Protein AF-A0A348AJS8-F1 (afdb_monomer)

Secondary structure (DSSP, 8-state):
-HHHHHHHHHHHHHHHHHHHHHHS----TTS---EEEEEEE-TTS-EEEEEEETTEEEEEEEE-TT-PPP--TT---TTEEEE--EEETTEEE----

Structure (mmCIF, N/CA/C/O backbone):
data_AF-A0A348AJS8-F1
#
_entry.id   AF-A0A348AJS8-F1
#
loop_
_atom_site.group_PDB
_atom_site.id
_atom_sit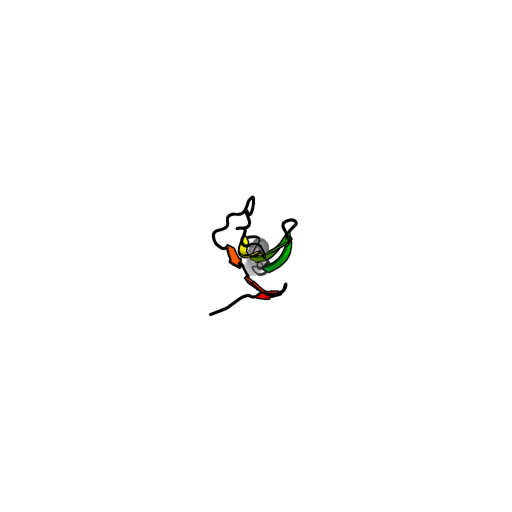e.type_symbol
_atom_site.label_atom_id
_atom_site.label_alt_id
_atom_site.label_comp_id
_atom_site.label_asym_id
_atom_site.label_entity_id
_atom_site.label_seq_id
_atom_site.pdbx_PDB_ins_code
_atom_site.Cartn_x
_atom_site.Cartn_y
_atom_site.Cartn_z
_atom_site.occupancy
_atom_site.B_iso_or_equiv
_atom_site.auth_seq_id
_atom_site.auth_comp_id
_atom_site.auth_asym_id
_atom_site.auth_atom_id
_atom_site.pdbx_PDB_model_num
ATOM 1 N N . MET A 1 1 ? -45.958 -10.335 52.871 1.00 60.03 1 MET A N 1
ATOM 2 C CA . MET A 1 1 ? -45.758 -9.066 52.129 1.00 60.03 1 MET A CA 1
ATOM 3 C C . MET A 1 1 ? -44.303 -8.862 51.676 1.00 60.03 1 MET A C 1
ATOM 5 O O . MET A 1 1 ? -44.079 -8.548 50.517 1.00 60.03 1 MET A O 1
ATOM 9 N N . GLN A 1 2 ? -43.310 -9.145 52.528 1.00 66.06 2 GLN A N 1
ATOM 10 C CA . GLN A 1 2 ? -41.873 -8.886 52.297 1.00 66.06 2 GLN A CA 1
ATOM 11 C C . GLN A 1 2 ? -41.180 -9.740 51.204 1.00 66.06 2 GLN A C 1
ATOM 13 O O . GLN A 1 2 ? -40.198 -9.314 50.609 1.00 66.06 2 GLN A O 1
ATOM 18 N N . ARG A 1 3 ? -41.692 -10.940 50.891 1.00 70.12 3 ARG A N 1
ATOM 19 C CA . ARG A 1 3 ? -41.136 -11.818 49.835 1.00 70.12 3 ARG A CA 1
ATOM 20 C C . ARG A 1 3 ? -41.507 -11.358 48.418 1.00 70.12 3 ARG A C 1
ATOM 22 O O . ARG A 1 3 ? -40.750 -11.557 47.475 1.00 70.12 3 ARG A O 1
ATOM 29 N N . GLN A 1 4 ? -42.671 -10.725 48.276 1.00 72.88 4 GLN A N 1
ATOM 30 C CA . GLN A 1 4 ? -43.196 -10.277 46.985 1.00 72.88 4 GLN A CA 1
ATOM 31 C C . GLN A 1 4 ? -42.547 -8.960 46.530 1.00 72.88 4 GLN A C 1
ATOM 33 O O . GLN A 1 4 ? -42.409 -8.719 45.335 1.00 72.88 4 GLN A O 1
ATOM 38 N N . THR A 1 5 ? -42.114 -8.125 47.478 1.00 79.38 5 THR A N 1
ATOM 39 C CA . THR A 1 5 ? -41.338 -6.909 47.206 1.00 79.38 5 THR A CA 1
ATOM 40 C C . THR A 1 5 ? -39.917 -7.238 46.751 1.00 79.38 5 THR A C 1
ATOM 42 O O . THR A 1 5 ? -39.446 -6.637 45.793 1.00 79.38 5 THR A O 1
ATOM 45 N N . TRP A 1 6 ? -39.278 -8.253 47.341 1.00 78.19 6 TRP A N 1
ATOM 46 C CA . TRP A 1 6 ? -37.952 -8.731 46.924 1.00 78.19 6 TRP A CA 1
ATOM 47 C C . TRP A 1 6 ? -37.911 -9.194 45.463 1.00 78.19 6 TRP A C 1
ATOM 49 O O . TRP A 1 6 ? -37.080 -8.717 44.699 1.00 78.19 6 TRP A O 1
ATOM 59 N N . LEU A 1 7 ? -38.857 -10.042 45.047 1.00 82.50 7 LEU A N 1
ATOM 60 C CA . LEU A 1 7 ? -38.959 -10.529 43.661 1.00 82.50 7 LEU A CA 1
ATOM 61 C C . LEU A 1 7 ? -39.109 -9.394 42.636 1.00 82.50 7 LEU A C 1
ATOM 63 O O . LEU A 1 7 ? -38.479 -9.425 41.580 1.00 82.50 7 LEU A O 1
ATOM 67 N N . LYS A 1 8 ? -39.911 -8.372 42.958 1.00 86.44 8 LYS A N 1
ATOM 68 C CA . LYS A 1 8 ? -40.102 -7.199 42.091 1.00 86.44 8 LYS A CA 1
ATOM 69 C C . LYS A 1 8 ? -38.821 -6.380 41.950 1.00 86.44 8 LYS A C 1
ATOM 71 O O . LYS A 1 8 ? -38.501 -5.956 40.845 1.00 86.44 8 LYS A O 1
ATOM 76 N N . VAL A 1 9 ? -38.078 -6.194 43.043 1.00 88.62 9 VAL A N 1
ATOM 77 C CA . VAL A 1 9 ? -36.790 -5.484 43.031 1.00 88.62 9 VAL A CA 1
ATOM 78 C C . VAL A 1 9 ? -35.757 -6.259 42.216 1.00 88.62 9 VAL A C 1
ATOM 80 O O . VAL A 1 9 ? -35.085 -5.668 41.377 1.00 88.62 9 VAL A O 1
ATOM 83 N N . THR A 1 10 ? -35.672 -7.581 42.381 1.00 88.12 10 THR A N 1
ATOM 84 C CA . THR A 1 10 ? -34.744 -8.412 41.603 1.00 88.12 10 THR A CA 1
ATOM 85 C C . THR A 1 10 ? -35.057 -8.363 40.106 1.00 88.12 10 THR A C 1
ATOM 87 O O . THR A 1 10 ? -34.137 -8.193 39.311 1.00 88.12 10 THR A O 1
ATOM 90 N N . MET A 1 11 ? -36.334 -8.425 39.703 1.00 90.38 11 MET A N 1
ATOM 91 C CA . MET A 1 11 ? -36.715 -8.250 38.291 1.00 90.38 11 MET A CA 1
ATOM 92 C C . MET A 1 11 ? -36.343 -6.867 37.751 1.00 90.38 11 MET A C 1
ATOM 94 O O . MET A 1 11 ? -35.875 -6.772 36.622 1.00 90.38 11 MET A O 1
ATOM 98 N N . LEU A 1 12 ? -36.519 -5.810 38.547 1.00 93.88 12 LEU A N 1
ATOM 99 C CA . LEU A 1 12 ? -36.154 -4.445 38.159 1.00 93.88 12 LEU A CA 1
ATOM 100 C C . LEU A 1 12 ? -34.646 -4.304 37.935 1.00 93.88 12 LEU A C 1
ATOM 102 O O . LEU A 1 12 ? -34.226 -3.731 36.935 1.00 93.88 12 LEU A O 1
ATOM 106 N N . VAL A 1 13 ? -33.837 -4.877 38.829 1.00 94.81 13 VAL A N 1
ATOM 107 C CA . VAL A 1 13 ? -32.374 -4.879 38.706 1.00 94.81 13 VAL A CA 1
ATOM 108 C C . VAL A 1 13 ? -31.931 -5.677 37.481 1.00 94.81 13 VAL A C 1
ATOM 110 O O . VAL A 1 13 ? -31.104 -5.198 36.713 1.00 94.81 13 VAL A O 1
ATOM 113 N N . VAL A 1 14 ? -32.511 -6.858 37.250 1.00 94.81 14 VAL A N 1
ATOM 114 C CA . VAL A 1 14 ? -32.194 -7.680 36.070 1.00 94.81 14 VAL A CA 1
ATOM 115 C C . VAL A 1 14 ? -32.575 -6.956 34.779 1.00 94.81 14 VAL A C 1
ATOM 117 O O . VAL A 1 14 ? -31.766 -6.902 33.857 1.00 94.81 14 VAL A O 1
ATOM 120 N N . ALA A 1 15 ? -33.762 -6.348 34.719 1.00 94.12 15 ALA A N 1
ATOM 121 C CA . ALA A 1 15 ? -34.196 -5.573 33.559 1.00 94.12 15 ALA A CA 1
ATOM 122 C C . ALA A 1 15 ? -33.276 -4.371 33.304 1.00 94.12 15 ALA A C 1
ATOM 124 O O . ALA A 1 15 ? -32.903 -4.111 32.164 1.00 94.12 15 ALA A O 1
ATOM 125 N N . PHE A 1 16 ? -32.855 -3.675 34.361 1.00 93.56 16 PHE A N 1
ATOM 126 C CA . PHE A 1 16 ? -31.946 -2.538 34.256 1.00 93.56 16 PHE A CA 1
ATOM 127 C C . PHE A 1 16 ? -30.562 -2.947 33.735 1.00 93.56 16 PHE A C 1
ATOM 129 O O . PHE A 1 16 ? -30.044 -2.325 32.810 1.00 93.56 16 PHE A O 1
ATOM 136 N N . VAL A 1 17 ? -29.992 -4.035 34.261 1.00 92.69 17 VAL A N 1
ATOM 137 C CA . VAL A 1 17 ? -28.710 -4.585 33.787 1.00 92.69 17 VAL A CA 1
ATOM 138 C C . VAL A 1 17 ? -28.800 -5.021 32.321 1.00 92.69 17 VAL A C 1
ATOM 140 O O . VAL A 1 17 ? -27.862 -4.802 31.559 1.00 92.69 17 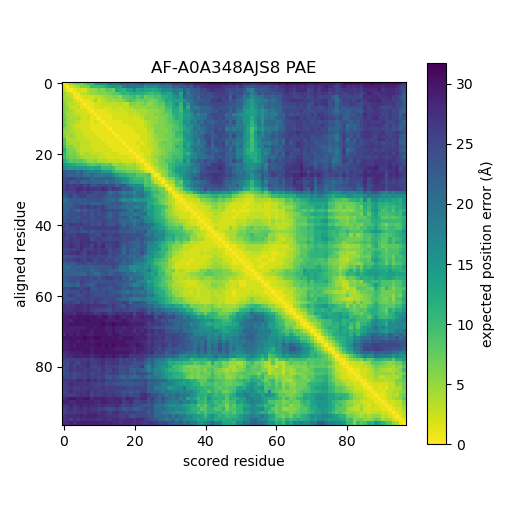VAL A O 1
ATOM 143 N N . LEU A 1 18 ? -29.935 -5.586 31.905 1.00 90.94 18 LEU A N 1
ATOM 144 C CA . LEU A 1 18 ? -30.155 -6.040 30.531 1.00 90.94 18 LEU A CA 1
ATOM 145 C C . LEU A 1 18 ? -30.325 -4.874 29.542 1.00 90.94 18 LEU A C 1
ATOM 147 O O . LEU A 1 18 ? -29.869 -4.947 28.407 1.00 90.94 18 LEU A O 1
ATOM 151 N N . VAL A 1 19 ? -30.924 -3.763 29.975 1.00 91.75 19 VAL A N 1
ATOM 152 C CA . VAL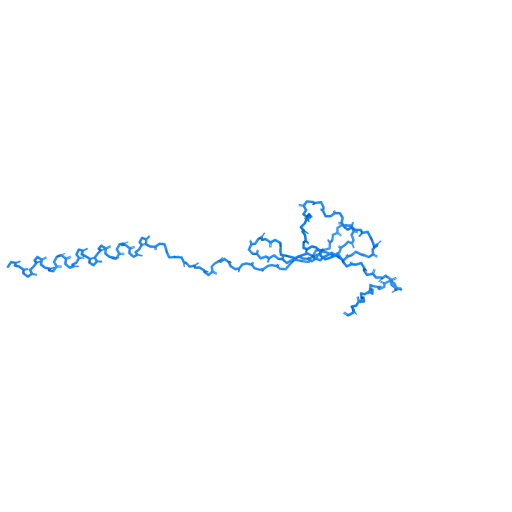 A 1 19 ? -30.975 -2.528 29.176 1.00 91.75 19 VAL A CA 1
ATOM 153 C C . VAL A 1 19 ? -29.582 -1.912 29.042 1.00 91.75 19 VAL A C 1
ATOM 155 O O . VAL A 1 19 ? -29.193 -1.516 27.947 1.00 91.75 19 VAL A O 1
ATOM 158 N N . LEU A 1 20 ? -28.797 -1.877 30.122 1.00 88.50 20 LEU A N 1
ATOM 159 C CA . LEU A 1 20 ? -27.421 -1.376 30.081 1.00 88.50 20 LEU A CA 1
ATOM 160 C C . LEU A 1 20 ? -26.519 -2.211 29.164 1.00 88.50 20 LEU A C 1
ATOM 162 O O . LEU A 1 20 ? -25.684 -1.645 28.459 1.00 88.50 20 LEU A O 1
ATOM 166 N N . SER A 1 21 ? -26.692 -3.535 29.132 1.00 82.19 21 SER A N 1
ATOM 167 C CA . SER A 1 21 ? -25.912 -4.398 28.239 1.00 82.19 21 SER A CA 1
ATOM 168 C C . SER A 1 21 ? -26.287 -4.220 26.766 1.00 82.19 21 SER A C 1
ATOM 170 O O . SER A 1 21 ? -25.403 -4.275 25.917 1.00 82.19 21 SER A O 1
ATOM 172 N N . LEU A 1 22 ? -27.556 -3.935 26.455 1.00 82.50 22 LEU A N 1
ATOM 173 C CA . LEU A 1 22 ? -28.012 -3.612 25.095 1.00 82.50 22 LEU A CA 1
ATOM 174 C C . LEU A 1 22 ? -27.564 -2.222 24.624 1.00 82.50 22 LEU A C 1
ATOM 176 O O . LEU A 1 22 ? -27.383 -2.006 23.428 1.00 82.50 22 LEU A O 1
ATOM 180 N N . LEU A 1 23 ? -27.385 -1.282 25.555 1.00 82.38 23 LEU A N 1
ATOM 181 C CA . LEU A 1 23 ? -26.852 0.054 25.276 1.00 82.38 23 LEU A CA 1
ATOM 182 C C . LEU A 1 23 ? -25.330 0.058 25.105 1.00 82.38 23 LEU A C 1
ATOM 184 O O . LEU A 1 23 ? -24.784 1.042 24.608 1.00 82.38 23 LEU A O 1
ATOM 188 N N . SER A 1 24 ? -24.642 -1.018 25.502 1.00 74.44 24 SER A N 1
ATOM 189 C CA . SER A 1 24 ? -23.221 -1.167 25.221 1.00 74.44 24 SER A CA 1
ATOM 190 C C . SER A 1 24 ? -23.046 -1.362 23.714 1.00 74.44 24 SER A C 1
ATOM 192 O O . SER A 1 24 ? -23.481 -2.390 23.191 1.00 74.44 24 SER A O 1
ATOM 194 N N . PRO A 1 25 ? -22.392 -0.435 22.995 1.00 68.38 25 PRO A N 1
ATOM 195 C CA . PRO A 1 25 ? -22.061 -0.650 21.596 1.00 68.38 25 PRO A CA 1
ATOM 196 C C . PRO A 1 25 ? -21.300 -1.970 21.459 1.00 68.38 25 PRO A C 1
ATOM 198 O O . PRO A 1 25 ? -20.226 -2.158 22.037 1.00 68.38 25 PRO A O 1
ATOM 201 N N . GLY A 1 26 ? -21.893 -2.910 20.722 1.00 65.31 26 GLY A N 1
ATOM 202 C CA . GLY A 1 26 ? -21.249 -4.152 20.324 1.00 65.31 26 GLY A CA 1
ATOM 203 C C . GLY A 1 26 ? -20.126 -3.812 19.360 1.00 65.31 26 GLY A C 1
ATOM 204 O O . GLY A 1 26 ? -20.313 -3.848 18.148 1.00 65.31 26 GLY A O 1
ATOM 205 N N . TYR A 1 27 ? -18.971 -3.410 19.889 1.00 58.66 27 TYR A N 1
ATOM 206 C CA . TYR A 1 27 ? -17.789 -3.147 19.086 1.00 58.66 27 TYR A CA 1
ATOM 207 C C . TYR A 1 27 ? -17.290 -4.478 18.525 1.00 58.66 27 TYR A C 1
ATOM 209 O O . TYR A 1 27 ? -16.405 -5.123 19.087 1.00 58.66 27 TYR A O 1
ATOM 217 N N . A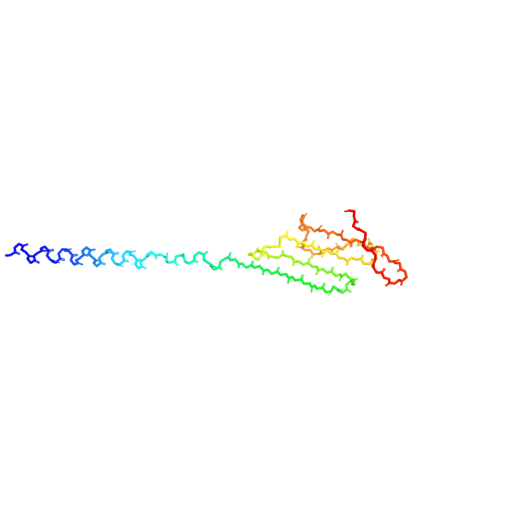LA A 1 28 ? -17.849 -4.899 17.395 1.00 60.22 28 ALA A N 1
ATOM 218 C CA . ALA A 1 28 ? -17.222 -5.880 16.534 1.00 60.22 28 ALA A CA 1
ATOM 219 C C . ALA A 1 28 ? -15.934 -5.247 15.982 1.00 60.22 28 ALA A C 1
ATOM 221 O O . ALA A 1 28 ? -15.906 -4.659 14.907 1.00 60.22 28 ALA A O 1
ATOM 222 N N . LYS A 1 29 ? -14.841 -5.353 16.743 1.00 57.47 29 LYS A N 1
ATOM 223 C CA . LYS A 1 29 ? -13.486 -4.885 16.391 1.00 57.47 29 LYS A CA 1
ATOM 224 C C . LYS A 1 29 ? -12.849 -5.659 15.220 1.00 57.47 29 LYS A C 1
ATOM 226 O O . LYS A 1 29 ? -11.643 -5.585 15.026 1.00 57.47 29 LYS A O 1
ATOM 231 N N . ALA A 1 30 ? -13.644 -6.408 14.457 1.00 55.50 30 ALA A N 1
ATOM 232 C CA . ALA A 1 30 ? -13.195 -7.263 13.363 1.00 55.50 30 ALA A CA 1
ATOM 233 C C . ALA A 1 30 ? -13.325 -6.610 11.973 1.00 55.50 30 ALA A C 1
ATOM 235 O O . ALA A 1 30 ? -12.778 -7.137 11.014 1.00 55.50 30 ALA A O 1
ATOM 236 N N . ALA A 1 31 ? -14.023 -5.475 11.845 1.00 55.91 31 ALA A N 1
ATOM 237 C CA . ALA A 1 31 ? -14.367 -4.894 10.542 1.00 55.91 31 ALA A CA 1
ATOM 238 C C . ALA A 1 31 ? -13.335 -3.908 9.960 1.00 55.91 31 ALA A C 1
ATOM 240 O O . ALA A 1 31 ? -13.599 -3.303 8.930 1.00 55.91 31 ALA A O 1
ATOM 241 N N . ASP A 1 32 ? -12.179 -3.722 10.598 1.00 65.50 32 ASP A N 1
ATOM 242 C CA . ASP A 1 32 ? -11.236 -2.658 10.226 1.00 65.50 32 ASP A CA 1
ATOM 243 C C . ASP A 1 32 ? -9.869 -3.208 9.791 1.00 65.50 32 ASP A C 1
ATOM 245 O O . ASP A 1 32 ? -8.824 -2.664 10.137 1.00 65.50 32 ASP A O 1
ATOM 249 N N . PHE A 1 33 ? -9.845 -4.344 9.091 1.00 67.00 33 PHE A N 1
ATOM 250 C CA . PHE A 1 33 ? -8.635 -4.845 8.435 1.00 67.00 33 PHE A CA 1
ATOM 251 C C . PHE A 1 33 ? -8.894 -4.996 6.936 1.00 67.00 33 PHE A C 1
ATOM 253 O O . PHE A 1 33 ? -9.315 -6.047 6.461 1.00 67.00 33 PHE A O 1
ATOM 260 N N . THR A 1 34 ? -8.643 -3.914 6.201 1.00 76.00 34 THR A N 1
ATOM 261 C CA . THR A 1 34 ? -8.745 -3.867 4.739 1.00 76.00 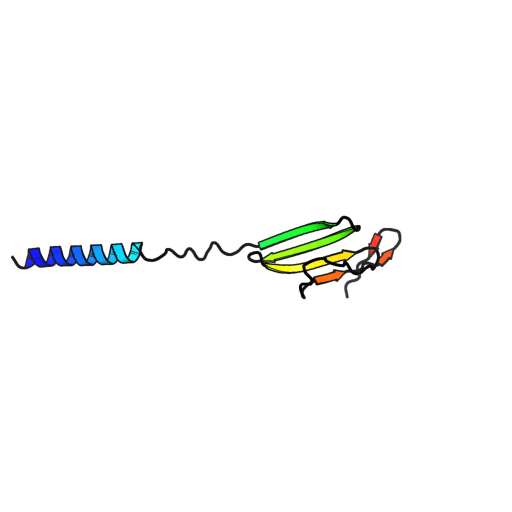34 THR A CA 1
ATOM 262 C C . THR A 1 34 ? -7.343 -3.812 4.153 1.00 76.00 34 THR A C 1
ATOM 264 O O . THR A 1 34 ? -6.579 -2.900 4.468 1.00 76.00 34 THR A O 1
ATOM 267 N N . PHE A 1 35 ? -7.005 -4.781 3.307 1.00 81.88 35 PHE A N 1
ATOM 268 C CA . PHE A 1 35 ? -5.711 -4.893 2.641 1.00 81.88 35 PHE A CA 1
ATOM 269 C C . PHE A 1 35 ? -5.931 -4.992 1.131 1.00 81.88 35 PHE A C 1
ATOM 271 O O . PHE A 1 35 ? -6.632 -5.898 0.683 1.00 81.88 35 PHE A O 1
ATOM 278 N N . ASN A 1 36 ? -5.334 -4.084 0.355 1.00 81.69 36 ASN A N 1
ATOM 279 C CA . ASN A 1 36 ? -5.475 -4.064 -1.102 1.00 81.69 36 ASN A CA 1
ATOM 280 C C . ASN A 1 36 ? -4.109 -4.000 -1.785 1.00 81.69 36 ASN A C 1
ATOM 282 O O . ASN A 1 36 ? -3.253 -3.198 -1.412 1.00 81.69 36 ASN A O 1
ATOM 286 N N . ILE A 1 37 ? -3.941 -4.810 -2.829 1.00 84.44 37 ILE A N 1
ATOM 287 C CA . ILE A 1 37 ? -2.811 -4.732 -3.757 1.00 84.44 37 ILE A CA 1
ATOM 288 C C . ILE A 1 37 ? -3.365 -4.268 -5.099 1.00 84.44 37 ILE A C 1
ATOM 290 O O . ILE A 1 37 ? -4.263 -4.907 -5.646 1.00 84.44 37 ILE A O 1
ATOM 294 N N . ASN A 1 38 ? -2.831 -3.173 -5.630 1.00 81.81 38 ASN A N 1
ATOM 295 C CA . ASN A 1 38 ? -3.209 -2.648 -6.936 1.00 81.81 38 ASN A CA 1
ATOM 296 C C . ASN A 1 38 ? -2.002 -2.666 -7.875 1.00 81.81 38 ASN A C 1
ATOM 298 O O . ASN A 1 38 ? -0.907 -2.298 -7.466 1.00 81.81 38 ASN A O 1
ATOM 302 N N . ILE A 1 39 ? -2.187 -3.089 -9.125 1.00 82.75 39 ILE A N 1
ATOM 303 C CA . ILE A 1 39 ? -1.144 -3.067 -10.155 1.00 82.75 39 ILE A CA 1
ATOM 304 C C . ILE A 1 39 ? -1.755 -2.447 -11.405 1.00 82.75 39 ILE A C 1
ATOM 306 O O . ILE A 1 39 ? -2.656 -3.020 -12.013 1.00 82.75 39 ILE A O 1
ATOM 310 N N . VAL A 1 40 ? -1.259 -1.275 -11.790 1.00 80.50 40 VAL A N 1
ATOM 311 C CA . VAL A 1 40 ? -1.793 -0.495 -12.909 1.00 80.50 40 VAL A CA 1
ATOM 312 C C . VAL A 1 40 ? -0.678 -0.148 -13.882 1.00 80.50 40 VAL A C 1
ATOM 314 O O . VAL A 1 40 ? 0.402 0.307 -13.499 1.00 80.50 40 VAL A O 1
ATOM 317 N N . ARG A 1 41 ? -0.957 -0.342 -15.172 1.00 80.94 41 ARG A N 1
ATOM 318 C CA . ARG A 1 41 ? -0.146 0.194 -16.264 1.00 80.94 41 ARG A CA 1
ATOM 319 C C . ARG A 1 41 ? -0.563 1.644 -16.498 1.00 80.94 41 ARG A C 1
ATOM 321 O O . ARG A 1 41 ? -1.725 1.903 -16.794 1.00 80.94 41 ARG A O 1
ATOM 328 N N . GLN A 1 42 ? 0.369 2.571 -16.357 1.00 77.12 42 GLN A N 1
ATOM 329 C CA . GLN A 1 42 ? 0.109 3.994 -16.537 1.00 77.12 42 GLN A CA 1
ATOM 330 C C . GLN A 1 42 ? 0.265 4.402 -18.006 1.00 77.12 42 GLN A C 1
ATOM 332 O O . GLN A 1 42 ? 0.938 3.736 -18.798 1.00 77.12 42 GLN A O 1
ATOM 337 N N . SER A 1 43 ? -0.353 5.526 -18.372 1.00 75.50 43 SER A N 1
ATOM 338 C CA . SER A 1 43 ? -0.318 6.075 -19.736 1.00 75.50 43 SER A CA 1
ATOM 339 C C . SER A 1 43 ? 1.077 6.508 -20.193 1.00 75.50 43 SER A C 1
ATOM 341 O O . SER A 1 43 ? 1.321 6.601 -21.390 1.00 75.50 43 SER A O 1
ATOM 343 N N . ASP A 1 44 ? 1.984 6.777 -19.254 1.00 69.06 44 ASP A N 1
ATOM 344 C CA . ASP A 1 44 ? 3.389 7.118 -19.506 1.00 69.06 44 ASP A CA 1
ATOM 345 C C . ASP A 1 44 ? 4.270 5.887 -19.784 1.00 69.06 44 ASP A C 1
ATOM 347 O O . ASP A 1 44 ? 5.473 6.013 -19.984 1.00 69.06 44 ASP A O 1
ATOM 351 N N . GLY A 1 45 ? 3.693 4.681 -19.808 1.00 72.00 45 GLY A N 1
ATOM 352 C CA . GLY A 1 45 ? 4.457 3.455 -20.006 1.00 72.00 45 GLY A CA 1
ATOM 353 C C . GLY A 1 45 ? 5.189 2.977 -18.750 1.00 72.00 45 GLY A C 1
ATOM 354 O O . GLY A 1 45 ? 6.012 2.059 -18.845 1.00 72.00 45 GLY A O 1
ATOM 355 N N . SER A 1 46 ? 4.867 3.516 -17.573 1.00 73.12 46 SER A N 1
ATOM 356 C CA . SER A 1 46 ? 5.261 2.947 -16.287 1.00 73.12 46 SER A CA 1
ATOM 357 C C . SER A 1 46 ? 4.295 1.858 -15.812 1.00 73.12 46 SER A C 1
ATOM 359 O O . SER A 1 46 ? 3.121 1.812 -16.189 1.00 73.12 46 SER A O 1
ATOM 361 N N . THR A 1 47 ? 4.793 0.932 -14.995 1.00 80.31 47 THR A N 1
ATOM 362 C CA . THR A 1 47 ? 3.944 0.006 -14.231 1.00 80.31 47 THR A CA 1
ATOM 363 C C . THR A 1 47 ? 4.028 0.383 -12.761 1.00 80.31 47 THR A C 1
ATOM 365 O O . THR A 1 47 ? 5.121 0.425 -12.202 1.00 80.31 47 THR A O 1
ATOM 368 N N . CYS A 1 48 ? 2.883 0.651 -12.137 1.00 81.38 48 CYS A N 1
ATOM 369 C CA . CYS A 1 48 ? 2.784 1.069 -10.745 1.00 81.38 48 CYS A CA 1
ATOM 370 C C . CYS A 1 48 ? 2.083 -0.017 -9.921 1.00 81.38 48 CYS A C 1
ATOM 372 O O . CYS A 1 48 ? 0.946 -0.380 -10.216 1.00 81.38 48 CYS A O 1
ATOM 374 N N . GLY A 1 49 ? 2.767 -0.536 -8.905 1.00 82.06 49 GLY A N 1
ATOM 375 C CA . GLY A 1 49 ? 2.218 -1.412 -7.876 1.00 82.06 49 GLY A CA 1
ATOM 376 C C . GLY A 1 49 ? 1.992 -0.634 -6.582 1.00 82.06 49 GLY A C 1
ATOM 377 O O . GLY A 1 49 ? 2.848 0.145 -6.174 1.00 82.06 49 GLY A O 1
ATOM 378 N N . GLU A 1 50 ? 0.862 -0.833 -5.918 1.00 85.06 50 GLU A N 1
ATOM 379 C CA . GLU A 1 50 ? 0.516 -0.156 -4.670 1.00 85.06 50 GLU A CA 1
ATOM 380 C C . GLU A 1 50 ? 0.003 -1.146 -3.630 1.00 85.06 50 GLU A C 1
ATOM 382 O O . GLU A 1 50 ? -0.756 -2.064 -3.941 1.00 85.06 50 GLU A O 1
ATOM 387 N N . LEU A 1 51 ? 0.400 -0.916 -2.384 1.00 83.06 51 LEU A N 1
ATOM 388 C CA . LEU A 1 51 ? -0.006 -1.668 -1.211 1.00 83.06 51 LEU A CA 1
ATOM 389 C C . LEU A 1 51 ? -0.763 -0.740 -0.268 1.00 83.06 51 LEU A C 1
ATOM 391 O O . LEU A 1 51 ? -0.186 0.218 0.248 1.00 83.06 51 LEU A O 1
ATOM 395 N N . TRP A 1 52 ? -2.030 -1.043 -0.016 1.00 82.94 52 TRP A N 1
ATOM 396 C CA . TRP A 1 52 ? -2.909 -0.240 0.824 1.00 82.94 52 TRP A CA 1
ATOM 397 C C . TRP A 1 52 ? -3.349 -1.027 2.057 1.00 82.94 52 TRP A C 1
ATOM 399 O O . TRP A 1 52 ? -3.716 -2.199 1.958 1.00 82.94 52 TRP A O 1
ATOM 409 N N . LEU A 1 53 ? -3.350 -0.364 3.211 1.00 82.31 53 LEU A N 1
ATOM 410 C CA . LEU A 1 53 ? -3.853 -0.883 4.477 1.00 82.31 53 LEU A CA 1
ATOM 411 C C . LEU A 1 53 ? -4.806 0.147 5.085 1.00 82.31 53 LEU A C 1
ATOM 413 O O . LEU A 1 53 ? -4.394 1.279 5.326 1.00 82.31 53 LEU A O 1
ATOM 417 N N . LYS A 1 54 ? -6.056 -0.247 5.359 1.00 81.50 54 LYS A N 1
ATOM 418 C CA . LYS A 1 54 ? -7.099 0.634 5.923 1.00 81.50 54 LYS A CA 1
ATOM 419 C C . LYS A 1 54 ? -7.194 1.975 5.180 1.00 81.50 54 LYS A C 1
ATOM 421 O O . LYS A 1 54 ? -7.117 3.038 5.787 1.00 81.50 54 LYS A O 1
ATOM 426 N N . ASP A 1 55 ? -7.235 1.900 3.850 1.00 77.06 55 ASP A N 1
ATOM 427 C CA . ASP A 1 55 ? -7.285 3.047 2.928 1.00 77.06 55 ASP A CA 1
ATOM 428 C C . ASP A 1 55 ? -6.057 3.982 2.953 1.00 77.06 55 ASP A C 1
ATOM 430 O O . ASP A 1 55 ? -6.000 4.966 2.216 1.00 77.06 55 ASP A O 1
ATOM 434 N N . GLY A 1 56 ? -5.026 3.649 3.733 1.00 79.00 56 GLY A N 1
ATOM 435 C CA . GLY A 1 56 ? -3.719 4.296 3.701 1.00 79.00 56 GLY A CA 1
ATOM 436 C C . GLY A 1 56 ? -2.755 3.587 2.751 1.00 79.00 56 GLY A C 1
ATOM 437 O O . GLY A 1 56 ? -2.602 2.367 2.807 1.00 79.00 56 GLY A O 1
ATOM 438 N N . LEU A 1 57 ? -2.065 4.347 1.898 1.00 79.31 57 LEU A N 1
ATOM 439 C CA . LEU A 1 57 ? -0.993 3.819 1.051 1.00 79.31 57 LEU A CA 1
ATOM 440 C C . LEU A 1 57 ? 0.228 3.490 1.920 1.00 79.31 57 LEU A C 1
ATOM 442 O O . LEU A 1 57 ? 0.886 4.386 2.450 1.00 79.31 57 LEU A O 1
AT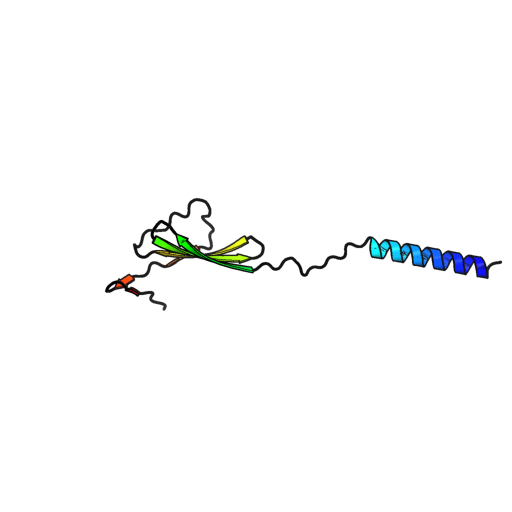OM 446 N N . LEU A 1 58 ? 0.538 2.203 2.056 1.00 81.44 58 LEU A N 1
ATOM 447 C CA . LEU A 1 58 ? 1.666 1.717 2.846 1.00 81.44 58 LEU A CA 1
ATOM 448 C C . LEU A 1 58 ? 2.963 1.738 2.033 1.00 81.44 58 LEU A C 1
ATOM 450 O O . LEU A 1 58 ? 4.012 2.148 2.534 1.00 81.44 58 LEU A O 1
ATOM 454 N N . TRP A 1 59 ? 2.883 1.301 0.777 1.00 78.75 59 TRP A N 1
ATOM 455 C CA . TRP A 1 59 ? 4.029 1.187 -0.117 1.00 78.75 59 TRP A CA 1
ATOM 456 C C . TRP A 1 59 ? 3.605 1.322 -1.574 1.00 78.75 59 TRP A C 1
ATOM 458 O O . TRP A 1 59 ? 2.524 0.880 -1.963 1.00 78.75 59 TRP A O 1
ATOM 468 N N . ARG A 1 60 ? 4.479 1.916 -2.384 1.00 78.38 60 ARG A N 1
ATOM 469 C CA . ARG A 1 60 ? 4.307 2.025 -3.830 1.00 78.38 60 ARG A CA 1
ATOM 470 C C . ARG A 1 60 ? 5.594 1.619 -4.535 1.00 78.38 60 ARG A C 1
ATOM 472 O O . ARG A 1 60 ? 6.675 2.062 -4.158 1.00 78.38 60 ARG A O 1
ATOM 479 N N . VAL A 1 61 ? 5.472 0.834 -5.597 1.00 79.69 61 VAL A N 1
ATOM 480 C CA . VAL A 1 61 ? 6.555 0.516 -6.530 1.00 79.69 61 VAL A CA 1
ATOM 481 C C . VAL A 1 61 ? 6.213 1.083 -7.885 1.00 79.69 61 VAL A C 1
ATOM 483 O O . VAL A 1 61 ? 5.152 0.784 -8.421 1.00 79.69 61 VAL A O 1
ATOM 486 N N . ALA A 1 62 ? 7.124 1.846 -8.469 1.00 74.75 62 ALA A N 1
ATOM 487 C CA . ALA A 1 62 ? 7.017 2.250 -9.863 1.00 74.75 62 ALA A CA 1
ATOM 488 C C . ALA A 1 62 ? 8.180 1.648 -10.653 1.00 74.75 62 ALA A C 1
ATOM 490 O O . ALA A 1 62 ? 9.336 1.781 -10.251 1.00 74.75 62 ALA A O 1
ATOM 491 N N . ILE A 1 63 ? 7.861 0.979 -11.760 1.00 76.06 63 ILE A N 1
ATOM 492 C CA . ILE A 1 63 ? 8.826 0.394 -12.693 1.00 76.06 63 ILE A CA 1
ATOM 493 C C . ILE A 1 63 ? 8.773 1.198 -13.987 1.00 76.06 63 ILE A C 1
ATOM 495 O O . ILE A 1 63 ? 7.740 1.196 -14.669 1.00 76.06 63 ILE A O 1
ATOM 499 N N . LEU A 1 64 ? 9.871 1.892 -14.305 1.00 73.56 64 LEU A N 1
ATOM 500 C CA . LEU A 1 64 ? 9.991 2.710 -15.514 1.00 73.56 64 LEU A CA 1
ATOM 501 C C . LEU A 1 64 ? 11.139 2.227 -16.413 1.00 73.56 64 LEU A C 1
ATOM 503 O O . LEU A 1 64 ? 12.288 2.248 -15.977 1.00 73.56 64 LEU A O 1
ATOM 507 N N . PRO A 1 65 ? 10.845 1.838 -17.667 1.00 65.88 65 PRO A N 1
ATOM 508 C CA . PRO A 1 65 ? 11.840 1.424 -18.665 1.00 65.88 65 PRO A CA 1
ATOM 509 C C . PRO A 1 65 ? 12.899 2.478 -19.000 1.00 65.88 65 PRO A C 1
ATOM 511 O O . PRO A 1 65 ? 14.013 2.153 -19.393 1.00 65.88 65 PRO A O 1
ATOM 514 N N . ASP A 1 66 ? 12.505 3.744 -18.959 1.00 64.62 66 ASP A N 1
ATOM 515 C CA . ASP A 1 66 ? 13.176 4.851 -19.639 1.00 64.62 66 ASP A CA 1
ATOM 516 C C . ASP A 1 66 ? 14.101 5.658 -18.719 1.00 64.62 66 ASP A C 1
ATOM 518 O O . ASP A 1 66 ? 14.690 6.652 -19.141 1.00 64.62 66 ASP A O 1
ATOM 522 N N . GLY A 1 67 ? 14.236 5.246 -17.455 1.00 57.00 67 GLY A N 1
ATOM 523 C CA . GLY A 1 67 ? 15.030 5.958 -16.456 1.00 57.00 67 GLY A CA 1
ATOM 524 C C . GLY A 1 67 ? 14.462 7.314 -16.042 1.00 57.00 67 GLY A C 1
ATOM 525 O O . GLY A 1 67 ? 15.073 7.998 -15.215 1.00 57.00 67 GLY A O 1
ATOM 526 N N . ALA A 1 68 ? 13.291 7.705 -16.551 1.00 57.84 68 ALA A N 1
ATOM 527 C CA . ALA A 1 68 ? 12.610 8.891 -16.076 1.00 57.84 68 ALA A CA 1
ATOM 528 C C . ALA A 1 68 ? 12.112 8.635 -14.647 1.00 57.84 68 ALA A C 1
ATOM 530 O O . ALA A 1 68 ? 11.596 7.568 -14.316 1.00 57.84 68 ALA A O 1
ATOM 531 N N . ARG A 1 69 ? 12.275 9.615 -13.751 1.00 55.81 69 ARG A N 1
ATOM 532 C CA . ARG A 1 69 ? 11.623 9.547 -12.439 1.00 55.81 69 ARG A CA 1
ATOM 533 C C . ARG A 1 69 ? 10.130 9.796 -12.659 1.00 55.81 69 ARG A C 1
ATOM 535 O O . ARG A 1 69 ? 9.797 10.873 -13.156 1.00 55.81 69 ARG A O 1
ATOM 542 N N . PRO A 1 70 ? 9.233 8.870 -12.282 1.00 51.97 70 PRO A N 1
ATOM 543 C CA . PRO A 1 70 ? 7.806 9.102 -12.411 1.00 51.97 70 PRO A CA 1
ATOM 544 C C . PRO A 1 70 ? 7.433 10.302 -11.550 1.00 51.97 70 PRO A C 1
ATOM 546 O O . PRO A 1 70 ? 7.594 10.299 -10.327 1.00 51.97 70 PRO A O 1
ATOM 549 N N . VAL A 1 71 ? 6.945 11.356 -12.198 1.00 53.66 71 VAL A N 1
ATOM 550 C CA . VAL A 1 71 ? 6.397 12.522 -11.512 1.00 53.66 71 VAL A CA 1
ATOM 551 C C . VAL A 1 71 ? 4.996 12.126 -11.059 1.00 53.66 71 VAL A C 1
ATOM 553 O O . VAL A 1 71 ? 4.013 12.372 -11.754 1.00 53.66 71 VAL A O 1
ATOM 556 N N . SER A 1 72 ? 4.884 11.450 -9.911 1.00 53.22 72 SER A N 1
ATOM 557 C CA . SER A 1 72 ? 3.575 11.111 -9.353 1.00 53.22 72 SER A CA 1
ATOM 558 C C . SER A 1 72 ? 2.879 12.404 -8.923 1.00 53.22 72 SER A C 1
ATOM 560 O O . SER A 1 72 ? 3.109 12.930 -7.830 1.00 53.22 72 SER A O 1
ATOM 562 N N . ARG A 1 73 ? 2.042 12.955 -9.803 1.00 44.34 73 ARG A N 1
ATOM 563 C CA . ARG A 1 73 ? 1.216 14.125 -9.514 1.00 44.34 73 ARG A CA 1
ATOM 564 C C . ARG A 1 73 ? 0.221 13.736 -8.413 1.00 44.34 73 ARG A C 1
ATOM 566 O O . ARG A 1 73 ? -0.707 12.977 -8.657 1.00 44.34 73 ARG A O 1
ATOM 573 N N . GLY A 1 74 ? 0.442 14.231 -7.194 1.00 49.62 74 GLY A N 1
ATOM 574 C CA . GLY A 1 74 ? -0.539 14.190 -6.099 1.00 49.62 74 GLY A CA 1
ATOM 575 C C . GLY A 1 74 ? -0.261 13.247 -4.924 1.00 49.62 74 GLY A C 1
ATOM 576 O O . GLY A 1 74 ? -0.960 13.344 -3.927 1.00 49.62 74 GLY A O 1
ATOM 577 N N . THR A 1 75 ? 0.754 12.383 -4.964 1.00 47.41 75 THR A N 1
ATOM 578 C CA . THR A 1 75 ? 1.131 11.543 -3.806 1.00 47.41 75 THR A CA 1
ATOM 579 C C . THR A 1 75 ? 2.633 11.291 -3.813 1.00 47.41 75 THR A C 1
ATOM 581 O O . THR A 1 75 ? 3.101 10.191 -4.089 1.00 47.41 75 THR A O 1
ATOM 584 N N . ALA A 1 76 ? 3.409 12.329 -3.507 1.00 45.97 76 ALA A N 1
ATOM 585 C CA . ALA A 1 76 ? 4.785 12.157 -3.054 1.00 45.97 76 ALA A CA 1
ATOM 586 C C . ALA A 1 76 ? 4.756 11.572 -1.630 1.00 45.97 76 ALA A C 1
ATOM 588 O O . ALA A 1 76 ? 5.033 12.254 -0.650 1.00 45.97 76 ALA A O 1
ATOM 589 N N . THR A 1 77 ? 4.318 10.322 -1.496 1.00 53.78 77 THR A N 1
ATOM 590 C CA . THR A 1 77 ? 4.430 9.581 -0.242 1.00 53.78 77 THR A CA 1
ATOM 591 C C . THR A 1 77 ? 5.861 9.074 -0.126 1.00 53.78 77 THR A C 1
ATOM 593 O O . THR A 1 77 ? 6.387 8.476 -1.068 1.00 53.78 77 THR A O 1
ATOM 596 N N . SER A 1 78 ? 6.475 9.286 1.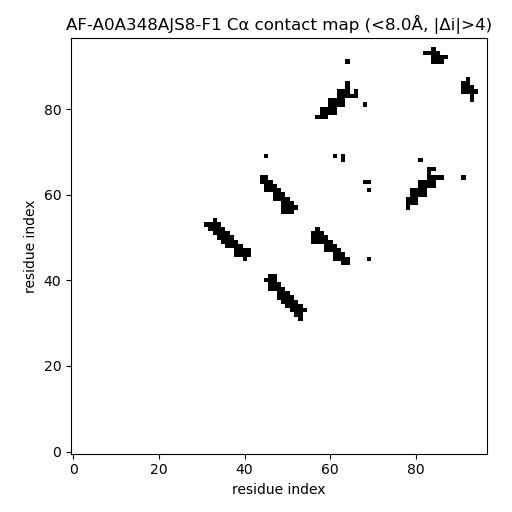037 1.00 56.81 78 SER A N 1
ATOM 597 C CA . SER A 1 78 ? 7.852 8.909 1.396 1.00 56.81 78 SER A CA 1
ATOM 598 C C . SER A 1 78 ? 8.209 7.428 1.188 1.00 56.81 78 SER A C 1
ATOM 600 O O . SER A 1 78 ? 9.378 7.074 1.287 1.00 56.81 78 SER A O 1
ATOM 602 N N . ASN A 1 79 ? 7.233 6.568 0.877 1.00 67.38 79 ASN A N 1
ATOM 603 C CA . ASN A 1 79 ? 7.373 5.114 0.773 1.00 67.38 79 ASN A CA 1
ATOM 604 C C . ASN A 1 79 ? 7.262 4.609 -0.677 1.00 67.38 79 ASN A C 1
ATOM 606 O O . ASN A 1 79 ? 6.653 3.567 -0.929 1.00 67.38 79 ASN A O 1
ATOM 610 N N . THR A 1 80 ? 7.798 5.360 -1.643 1.00 67.75 80 THR A N 1
ATOM 611 C CA . THR A 1 80 ? 7.840 4.913 -3.043 1.00 67.75 80 THR A CA 1
ATOM 612 C C . THR A 1 80 ? 9.215 4.347 -3.376 1.00 67.75 80 THR A C 1
ATOM 614 O O . THR A 1 80 ? 10.203 5.080 -3.381 1.00 67.75 80 THR A O 1
ATOM 617 N N . THR A 1 81 ? 9.282 3.057 -3.694 1.00 73.56 81 THR A N 1
ATOM 618 C CA . THR A 1 81 ? 10.484 2.434 -4.254 1.00 73.56 81 THR A CA 1
ATOM 619 C C . THR A 1 81 ? 10.443 2.573 -5.772 1.00 73.56 81 THR A C 1
ATOM 621 O O . THR A 1 81 ? 9.568 2.022 -6.439 1.00 73.56 81 THR A O 1
ATOM 624 N N . LEU A 1 82 ? 11.392 3.324 -6.326 1.00 70.62 82 LEU A N 1
ATOM 625 C CA . LEU A 1 82 ? 11.558 3.450 -7.769 1.00 70.62 82 LEU A CA 1
ATOM 626 C C . LEU A 1 82 ? 12.534 2.381 -8.262 1.00 70.62 82 LEU A C 1
ATOM 628 O O . LEU A 1 82 ? 13.686 2.358 -7.833 1.00 70.62 82 LEU A O 1
ATOM 632 N N . ILE A 1 83 ? 12.075 1.528 -9.177 1.00 72.50 83 ILE A N 1
ATOM 633 C CA . ILE A 1 83 ? 12.910 0.531 -9.845 1.00 72.50 83 ILE A CA 1
ATOM 634 C C . ILE A 1 83 ? 13.084 0.967 -11.297 1.00 72.50 83 ILE A C 1
ATOM 636 O O . ILE A 1 83 ? 12.118 1.051 -12.056 1.00 72.50 83 ILE A O 1
ATOM 640 N N . ILE A 1 84 ? 14.330 1.235 -11.677 1.00 73.38 84 ILE A N 1
ATOM 641 C CA . ILE A 1 84 ? 14.716 1.569 -13.048 1.00 73.38 84 ILE A CA 1
ATOM 642 C C . ILE A 1 84 ? 15.475 0.360 -13.605 1.00 73.38 84 ILE A C 1
ATOM 644 O O . ILE A 1 84 ? 16.659 0.210 -13.303 1.00 73.38 84 ILE A O 1
ATOM 648 N N . PRO A 1 85 ? 14.807 -0.557 -14.328 1.00 67.31 85 PRO A N 1
ATOM 649 C CA . PRO A 1 85 ? 15.484 -1.676 -14.970 1.00 67.31 85 PRO A CA 1
ATOM 650 C C . PRO A 1 85 ? 16.383 -1.213 -16.117 1.00 67.31 85 PRO A C 1
ATOM 652 O O . PRO A 1 85 ? 16.015 -0.332 -16.893 1.00 67.31 85 PRO A O 1
ATOM 655 N N . ASP A 1 86 ? 17.509 -1.903 -16.292 1.00 71.50 86 ASP A N 1
ATOM 656 C CA . ASP A 1 86 ? 18.265 -1.836 -17.540 1.00 71.50 86 ASP A CA 1
ATOM 657 C C . ASP A 1 86 ? 17.437 -2.501 -18.653 1.00 71.50 86 ASP A C 1
ATOM 659 O O . ASP A 1 86 ? 16.828 -3.552 -18.438 1.00 71.50 86 ASP 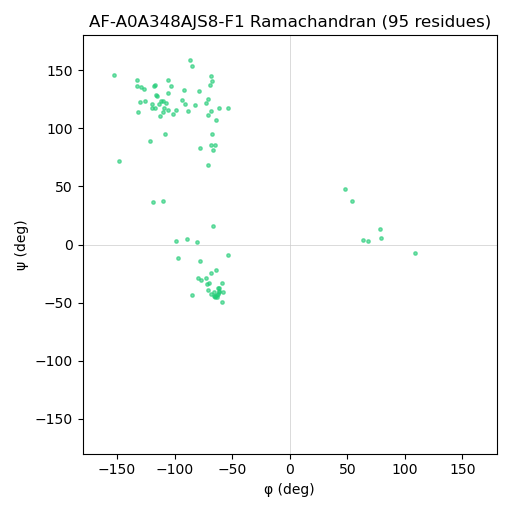A O 1
ATOM 663 N N . ILE A 1 87 ? 17.446 -1.946 -19.867 1.00 72.00 87 ILE A N 1
ATOM 664 C CA . ILE A 1 87 ? 16.870 -2.620 -21.038 1.00 72.00 87 ILE A CA 1
ATOM 665 C C . ILE A 1 87 ? 17.998 -3.236 -21.857 1.00 72.00 87 ILE A C 1
ATOM 667 O O . ILE A 1 87 ? 18.782 -2.530 -22.489 1.00 72.00 87 ILE A O 1
ATOM 671 N N . ILE A 1 88 ? 18.052 -4.566 -21.903 1.00 73.88 88 ILE A N 1
ATOM 672 C CA . ILE A 1 88 ? 19.033 -5.300 -22.709 1.00 73.88 88 ILE A CA 1
ATOM 673 C C . ILE A 1 88 ? 18.275 -6.160 -23.717 1.00 73.88 88 ILE A C 1
ATOM 675 O O . ILE A 1 88 ? 17.509 -7.044 -23.341 1.00 73.88 88 ILE A O 1
ATOM 679 N N . LYS A 1 89 ? 18.481 -5.897 -25.016 1.00 78.50 89 LYS A N 1
ATOM 680 C CA . LYS A 1 89 ? 17.818 -6.614 -26.128 1.00 78.50 89 LYS A CA 1
ATOM 681 C C . LYS A 1 89 ? 16.281 -6.628 -26.023 1.00 78.50 89 LYS A C 1
ATOM 683 O O . LYS A 1 89 ? 15.645 -7.626 -26.343 1.00 78.50 89 LYS A O 1
ATOM 688 N N . GLY A 1 90 ? 15.687 -5.528 -25.558 1.00 67.56 90 GLY A N 1
ATOM 689 C CA . GLY A 1 90 ? 14.232 -5.393 -25.414 1.00 67.56 90 GLY A CA 1
ATOM 690 C C . GLY A 1 90 ? 13.637 -6.074 -24.177 1.00 67.56 90 GLY A C 1
ATOM 691 O O . GLY A 1 90 ? 12.420 -6.071 -24.023 1.00 67.56 90 GLY A O 1
ATOM 692 N N . MET A 1 91 ? 14.466 -6.630 -23.288 1.00 63.94 91 MET A N 1
ATOM 693 C CA . MET A 1 91 ? 14.028 -7.203 -22.014 1.00 63.94 91 MET A CA 1
ATOM 694 C C . MET A 1 91 ? 14.397 -6.288 -20.850 1.00 63.94 91 MET A C 1
ATOM 696 O O . MET A 1 91 ? 15.496 -5.731 -20.825 1.00 63.94 91 MET A O 1
ATOM 700 N N . PHE A 1 92 ? 13.502 -6.187 -19.866 1.00 72.50 92 PHE A N 1
ATOM 701 C CA . PHE A 1 92 ? 13.814 -5.571 -18.580 1.00 72.50 92 PHE A CA 1
ATOM 702 C C . PHE A 1 92 ? 14.747 -6.475 -17.783 1.00 72.50 92 PHE A C 1
ATOM 704 O O . PHE A 1 92 ? 14.440 -7.639 -17.534 1.00 72.50 92 PHE A O 1
ATOM 711 N N . VAL A 1 93 ? 15.876 -5.919 -17.364 1.00 69.56 93 VAL A N 1
ATOM 712 C CA . VAL A 1 93 ? 16.855 -6.569 -16.506 1.00 69.56 93 VAL A CA 1
ATOM 713 C C . VAL A 1 93 ? 16.851 -5.839 -15.173 1.00 69.56 93 VAL A C 1
ATOM 715 O O . VAL A 1 93 ? 17.279 -4.691 -15.066 1.00 69.56 93 VAL A O 1
ATOM 718 N N . ILE A 1 94 ? 16.347 -6.524 -14.152 1.00 70.69 94 ILE A N 1
ATOM 719 C CA . ILE A 1 94 ? 16.363 -6.056 -12.768 1.00 70.69 94 ILE A CA 1
ATOM 720 C C . ILE A 1 94 ? 17.429 -6.875 -12.049 1.00 70.69 94 ILE A C 1
ATOM 722 O O . ILE A 1 94 ? 17.319 -8.098 -11.960 1.00 70.69 94 ILE A O 1
ATOM 726 N N . LYS A 1 95 ? 18.486 -6.207 -11.589 1.00 60.41 95 LYS A N 1
ATOM 727 C CA . LYS A 1 95 ? 19.549 -6.826 -10.794 1.00 60.41 95 LYS A CA 1
ATOM 728 C C . LYS A 1 95 ? 19.199 -6.635 -9.321 1.00 60.41 95 LYS A C 1
ATOM 730 O O . LYS A 1 95 ? 18.966 -5.507 -8.895 1.00 60.41 95 LYS A O 1
ATOM 735 N N . PHE A 1 96 ? 19.139 -7.733 -8.582 1.00 59.94 96 PHE A N 1
ATOM 736 C CA . PHE A 1 96 ? 19.042 -7.734 -7.127 1.00 59.94 96 PHE A CA 1
ATOM 737 C C . PHE A 1 96 ? 20.418 -8.144 -6.591 1.00 59.94 96 PHE A C 1
ATOM 739 O O . PHE A 1 96 ? 20.984 -9.112 -7.104 1.00 59.94 96 PHE A O 1
ATOM 746 N N . GLU A 1 97 ? 20.959 -7.390 -5.636 1.00 39.38 97 GLU A N 1
ATOM 747 C CA . GLU A 1 97 ? 22.089 -7.833 -4.802 1.00 39.38 97 GLU A CA 1
ATOM 748 C C . GLU A 1 97 ? 21.573 -8.584 -3.573 1.00 39.38 97 GLU A C 1
ATOM 750 O O . GLU A 1 97 ? 20.523 -8.164 -3.027 1.00 39.38 97 GLU A O 1
#

Mean predicted aligned error: 14.9 Å

Sequence (97 aa):
MQRQTWLKVTMLVVAFVLVLSLLSPGYAKAADFTFNINIVRQSDGSTCGELWLKDGLLWRVAILPDGARPVSRGTATSNTTLIIPDIIKGMFVIKFE

Organism: NCBI:txid1930071

Radius of gyration: 29.55 Å; Cα contacts (8 Å, |Δi|>4): 111; chains: 1; bounding box: 68×26×78 Å

Nearest PDB structures (foldseek):
  4fhn-assembly2_C  TM=7.416E-01  e=4.585E+00  Schizosaccharomyces pombe 972h-
  1mu2-assembly1_B  TM=5.576E-01  e=1.793E+00  Human immunodeficiency virus 2
  7btp-assembly1_A  TM=4.942E-01  e=5.812E-01  Escherichia coli
  7et0-assembly2_C  TM=4.588E-01  e=4.881E+00  Wolbachia endosymbiont of Culex quinquefasciatus Pel

pLDDT: mean 72.96, std 12.59, range [39.38, 94.81]

Solvent-accessible surface area (backbone atoms only — not comparable to full-atom values): 6106 Å² total; per-residue (Å²): 119,74,70,65,54,51,55,53,51,51,51,51,52,53,52,50,53,52,51,54,58,69,69,46,80,82,74,70,85,75,82,79,78,48,77,48,80,48,79,46,79,46,96,85,67,32,40,38,38,38,36,30,47,68,91,38,81,67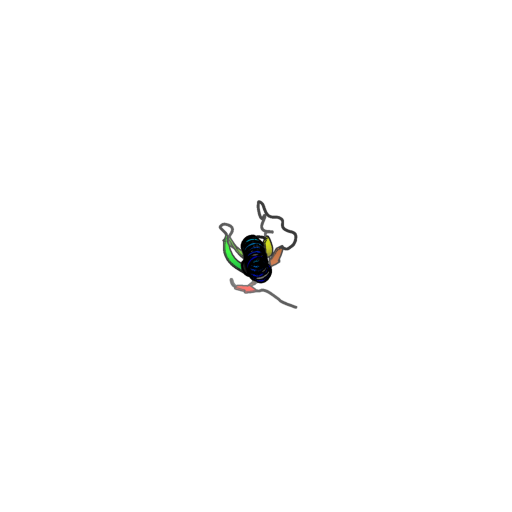,38,34,38,40,40,24,73,79,67,62,78,82,79,60,85,89,63,87,56,95,48,59,50,78,45,64,36,50,72,58,95,89,36,80,44,77,87,82,135

Foldseek 3Di:
DVVVVVVVVVVVVVVVVVVVVVVPPPPPVPPQWDWDWDWDQDPQRKIKIFIDTSNDTPAIEIEDAPPDDPPPPPDPDPHYDYFHFDQDPNDGHGDDD